Protein AF-G5C7U2-F1 (afdb_monomer_lite)

Organism: Heterocephalus glaber (NCBI:txid10181)

Sequence (114 aa):
MESQGAHRAGLATVIPPKGWRARESYDNISDLMIATPLQQVVPGGTGVFTQYHKRKKAMTVGEYRHLANSEKYQTPPHQSFKDLERKYWKNRLYGCPIYGADISGSLFDENTKQ

Foldseek 3Di:
DVVVVCCVVVDDDDDDDPPADQDDDDPPQQQAKLQWKWQWAWDDDQPDTDTDTDTDHMDGNNVLVVVCCDPLNDQDDADDPVRSVVVCSVCVNPRRDIHSPDDDDDPGDPPRDD

pLDDT: mean 95.61, std 5.2, range [61.03, 98.81]

Radius of gyration: 18.14 Å; chains: 1; bounding box: 47×32×42 Å

Secondary structure (DSSP, 8-state):
-GGGTGGGGS----PPPTT--S-S--GGGTT-EESS-EEEE--EETTEE--EEEE---EEHHHHHHHHTSTTTSPPP-SSHHHHHHHHHHHTTT---EE--------S-TT---

Structure (mmCIF, N/CA/C/O backbone):
data_AF-G5C7U2-F1
#
_entry.id   AF-G5C7U2-F1
#
loop_
_atom_site.group_PDB
_atom_site.id
_atom_site.type_symbol
_atom_site.label_atom_id
_atom_site.label_alt_id
_atom_site.label_comp_id
_atom_site.label_asym_id
_atom_site.label_entity_id
_atom_site.label_seq_id
_atom_site.pdbx_PDB_ins_code
_atom_site.Cartn_x
_atom_site.Cartn_y
_atom_site.Cartn_z
_atom_site.occupancy
_atom_site.B_iso_or_equiv
_atom_site.auth_seq_id
_atom_site.auth_comp_id
_atom_site.auth_asym_id
_atom_site.auth_atom_id
_atom_site.pdbx_PDB_model_num
ATOM 1 N N . MET A 1 1 ? -25.693 4.058 -1.992 1.00 95.19 1 MET A N 1
ATOM 2 C CA . MET A 1 1 ? -24.619 4.108 -3.015 1.00 95.19 1 MET A CA 1
ATOM 3 C C . MET A 1 1 ? -25.028 3.375 -4.282 1.00 95.19 1 MET A C 1
ATOM 5 O O . MET A 1 1 ? -24.984 3.970 -5.350 1.00 95.19 1 MET A O 1
ATOM 9 N N . GLU A 1 2 ? -25.469 2.121 -4.189 1.00 98.12 2 GLU A N 1
ATOM 10 C CA . GLU A 1 2 ? -25.865 1.344 -5.371 1.00 98.12 2 GLU A CA 1
ATOM 11 C C . GLU A 1 2 ? -27.061 1.934 -6.121 1.00 98.12 2 GLU A C 1
ATOM 13 O O . GLU A 1 2 ? -26.991 2.058 -7.339 1.00 98.12 2 GLU A O 1
ATOM 18 N N . SER A 1 3 ? -28.091 2.402 -5.406 1.00 98.25 3 SER A N 1
ATOM 19 C CA . SER A 1 3 ? -29.232 3.120 -5.999 1.00 98.25 3 SER A CA 1
ATOM 20 C C . SER A 1 3 ? -28.842 4.416 -6.721 1.00 98.25 3 SER A C 1
ATOM 22 O O . SER A 1 3 ? -29.576 4.878 -7.583 1.00 98.25 3 SER A O 1
ATOM 24 N N . GLN A 1 4 ? -27.674 4.982 -6.400 1.00 98.31 4 GLN A N 1
ATOM 25 C CA . GLN A 1 4 ? -27.090 6.146 -7.078 1.00 98.31 4 GLN A CA 1
ATOM 26 C C . GLN A 1 4 ? -26.157 5.738 -8.236 1.00 98.31 4 GLN A C 1
ATOM 28 O O . GLN A 1 4 ? -25.451 6.570 -8.793 1.00 98.31 4 GLN A O 1
ATOM 33 N N . GLY A 1 5 ? -26.105 4.449 -8.589 1.00 98.19 5 GLY A N 1
ATOM 34 C CA . GLY A 1 5 ? -25.351 3.935 -9.733 1.00 98.19 5 GLY A CA 1
ATOM 35 C C . GLY A 1 5 ? -23.844 3.762 -9.519 1.00 98.19 5 GLY A C 1
ATOM 36 O O . GLY A 1 5 ? -23.153 3.421 -10.474 1.00 98.19 5 GLY A O 1
ATOM 37 N N . ALA A 1 6 ? -23.318 3.944 -8.302 1.00 98.44 6 ALA A N 1
ATOM 38 C CA . ALA A 1 6 ? -21.872 3.902 -8.039 1.00 98.44 6 ALA A CA 1
ATOM 39 C C . ALA A 1 6 ? -21.202 2.575 -8.460 1.00 98.44 6 ALA A C 1
ATOM 41 O O . ALA A 1 6 ? -20.091 2.571 -8.984 1.00 98.44 6 ALA A O 1
ATOM 42 N N . HIS A 1 7 ? -21.910 1.453 -8.304 1.00 98.06 7 HIS A N 1
ATOM 43 C CA . HIS A 1 7 ? -21.447 0.118 -8.698 1.00 98.06 7 HIS A CA 1
ATOM 44 C C . HIS A 1 7 ? -21.1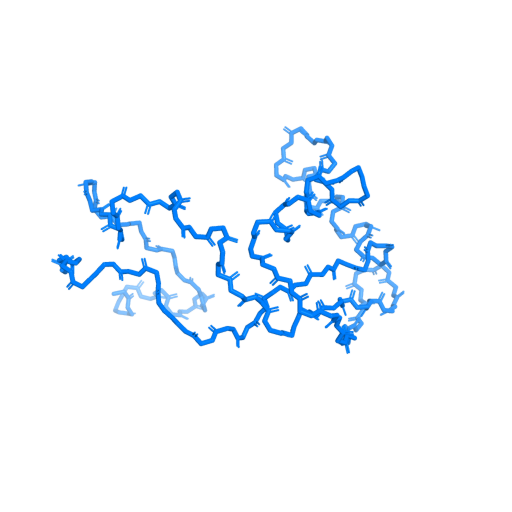03 0.010 -10.194 1.00 98.06 7 HIS A C 1
ATOM 46 O O . HIS A 1 7 ? -20.263 -0.801 -10.570 1.00 98.06 7 HIS A O 1
ATOM 52 N N . ARG A 1 8 ? -21.698 0.852 -11.055 1.00 98.19 8 ARG A N 1
ATOM 53 C CA . ARG A 1 8 ? -21.447 0.848 -12.505 1.00 98.19 8 ARG A CA 1
ATOM 54 C C . ARG A 1 8 ? -20.016 1.254 -12.861 1.00 98.19 8 ARG A C 1
ATOM 56 O O . ARG A 1 8 ? -19.535 0.862 -13.916 1.00 98.19 8 ARG A O 1
ATOM 63 N N . ALA A 1 9 ? -19.349 2.024 -11.999 1.00 98.12 9 ALA A N 1
ATOM 64 C CA . ALA A 1 9 ? -17.938 2.369 -12.156 1.00 98.12 9 ALA A CA 1
ATOM 65 C C . ALA A 1 9 ? -16.989 1.272 -11.627 1.00 98.12 9 ALA A C 1
ATOM 67 O O . ALA A 1 9 ? -15.794 1.325 -11.896 1.00 98.12 9 ALA A O 1
ATOM 68 N N . GLY A 1 10 ? -17.492 0.302 -10.852 1.00 98.00 10 GLY A N 1
ATOM 69 C CA . GLY A 1 10 ? -16.700 -0.763 -10.220 1.00 98.00 10 GLY A CA 1
ATOM 70 C C . GLY A 1 10 ? -15.901 -0.342 -8.977 1.00 98.00 10 GLY A C 1
ATOM 71 O O . GLY A 1 10 ? -15.414 -1.206 -8.253 1.00 98.00 10 GLY A O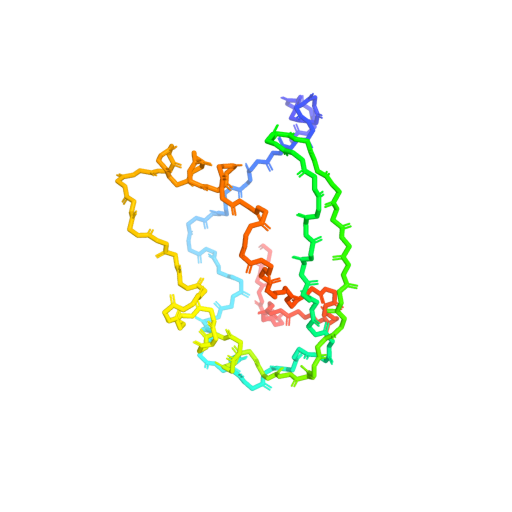 1
ATOM 72 N N . LEU A 1 11 ? -15.793 0.961 -8.693 1.00 97.88 11 LEU A N 1
ATOM 73 C CA . LEU A 1 11 ? -15.119 1.516 -7.517 1.00 97.88 11 LEU A CA 1
ATOM 74 C C . LEU A 1 11 ? -15.801 2.818 -7.074 1.00 97.88 11 LEU A C 1
ATOM 76 O O . LEU A 1 11 ? -16.190 3.637 -7.906 1.00 97.88 11 LEU A O 1
ATOM 80 N N . ALA A 1 12 ? -15.915 3.026 -5.762 1.00 97.75 12 ALA A N 1
ATOM 81 C CA . ALA A 1 12 ? -16.427 4.258 -5.173 1.00 97.75 12 ALA A CA 1
ATOM 82 C C . ALA A 1 12 ? -15.580 4.672 -3.965 1.00 97.75 12 ALA A C 1
ATOM 84 O O . ALA A 1 12 ? -15.174 3.829 -3.168 1.00 97.75 12 ALA A O 1
ATOM 85 N N . THR A 1 13 ? -15.358 5.976 -3.812 1.00 97.62 13 THR A N 1
ATOM 86 C CA . THR A 1 13 ? -14.648 6.551 -2.662 1.00 97.62 13 THR A CA 1
ATOM 87 C C . THR A 1 13 ? -15.660 7.102 -1.663 1.00 97.62 13 THR A C 1
ATOM 89 O O . THR A 1 13 ? -16.515 7.905 -2.034 1.00 97.62 13 THR A O 1
ATOM 92 N N . VAL A 1 14 ? -15.553 6.700 -0.395 1.00 97.38 14 VAL A N 1
ATOM 93 C CA . VAL A 1 14 ? -16.376 7.213 0.711 1.00 97.38 14 VAL A CA 1
ATOM 94 C C . VAL A 1 14 ? -15.481 8.010 1.650 1.00 97.38 14 VAL A C 1
ATOM 96 O O . VAL A 1 14 ? -14.492 7.489 2.156 1.00 97.38 14 VAL A O 1
ATOM 99 N N . ILE A 1 15 ? -15.820 9.279 1.870 1.00 97.12 15 ILE A N 1
ATOM 100 C CA . ILE A 1 15 ? -15.112 10.151 2.810 1.00 97.12 15 ILE A CA 1
ATOM 101 C C . ILE A 1 15 ? -15.861 10.084 4.150 1.00 97.12 15 ILE A C 1
ATOM 103 O O . ILE A 1 15 ? -17.041 10.443 4.173 1.00 97.12 15 ILE A O 1
ATOM 107 N N . PRO A 1 16 ? -15.228 9.623 5.249 1.00 96.19 16 PRO A N 1
ATOM 108 C CA . PRO A 1 16 ? -15.880 9.577 6.554 1.00 96.19 16 PRO A CA 1
ATOM 109 C C . PRO A 1 16 ? -16.313 10.969 7.039 1.00 96.19 16 PRO A C 1
ATOM 111 O O . PRO A 1 16 ? -15.693 11.972 6.663 1.00 96.19 16 PRO A O 1
ATOM 114 N N . PRO A 1 17 ? -17.337 11.058 7.907 1.00 96.75 17 PRO A N 1
ATOM 115 C CA . PRO A 1 17 ? -17.736 12.319 8.51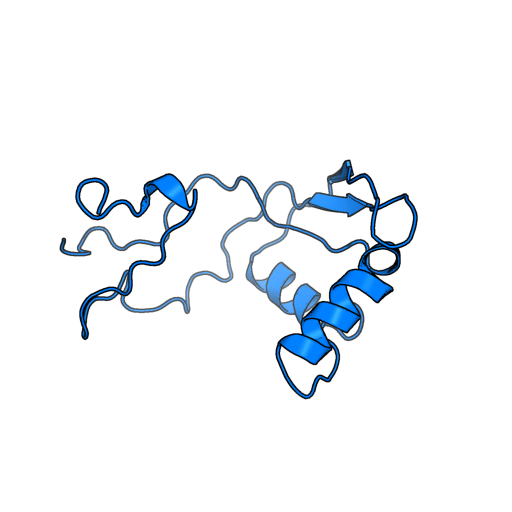5 1.00 96.75 17 PRO A CA 1
ATOM 116 C C . PRO A 1 17 ? -16.576 12.997 9.246 1.00 96.75 17 PRO A C 1
ATOM 118 O O . PRO A 1 17 ? -15.714 12.350 9.846 1.00 96.75 17 PRO A O 1
ATOM 121 N N . LYS A 1 18 ? -16.576 14.332 9.248 1.00 95.69 18 LYS A N 1
ATOM 122 C CA . LYS A 1 18 ? -15.586 15.109 9.998 1.00 95.69 18 LYS A CA 1
ATOM 123 C C . LYS A 1 18 ? -15.627 14.717 11.480 1.00 95.69 18 LYS A C 1
ATOM 125 O O . LYS A 1 18 ? -16.686 14.738 12.095 1.00 95.69 18 LYS A O 1
ATOM 130 N N . GLY A 1 19 ? -14.463 14.413 12.051 1.00 93.31 19 GLY A N 1
ATOM 131 C CA . GLY A 1 19 ? -14.317 14.027 13.458 1.00 93.31 19 GLY A CA 1
ATOM 132 C C . GLY A 1 19 ? -14.344 12.519 13.707 1.00 93.31 19 GLY A C 1
ATOM 133 O O . GLY A 1 19 ? -13.855 12.091 14.748 1.00 93.31 19 GLY A O 1
ATOM 134 N N . TRP A 1 20 ? -14.817 11.714 12.751 1.00 95.62 20 TRP A N 1
ATOM 135 C CA . TRP A 1 20 ? -14.684 10.263 12.830 1.00 95.62 20 TRP A CA 1
ATOM 136 C C . TRP A 1 20 ? -13.208 9.846 12.730 1.00 95.62 20 TRP A C 1
ATOM 138 O O . TRP A 1 20 ? -12.451 10.394 11.921 1.00 95.62 20 TRP A O 1
ATOM 148 N N . ARG A 1 21 ? -12.794 8.875 13.551 1.00 94.94 21 ARG A N 1
ATOM 149 C CA . ARG A 1 21 ? -11.440 8.306 13.567 1.00 94.94 21 ARG A CA 1
ATOM 150 C C . ARG A 1 21 ? -11.520 6.798 13.776 1.00 94.94 21 ARG A C 1
ATOM 152 O O . ARG A 1 21 ? -12.286 6.331 14.609 1.00 94.94 21 ARG A O 1
ATOM 159 N N . ALA A 1 22 ? -10.689 6.053 13.049 1.00 96.25 22 ALA A N 1
ATOM 160 C CA . ALA A 1 22 ? -10.587 4.599 13.200 1.00 96.25 22 ALA A CA 1
ATOM 161 C C . ALA A 1 22 ? -9.925 4.178 14.523 1.00 96.25 22 ALA A C 1
ATOM 163 O O . ALA A 1 22 ? -10.169 3.079 15.003 1.00 96.25 22 ALA A O 1
ATOM 164 N N . ARG A 1 23 ? -9.070 5.038 15.080 1.00 96.12 23 ARG A N 1
ATOM 165 C CA . ARG A 1 23 ? -8.367 4.858 16.353 1.00 96.12 23 ARG A CA 1
ATOM 166 C C . ARG A 1 23 ? -7.787 6.187 16.830 1.00 96.12 23 ARG A C 1
ATOM 168 O O . ARG A 1 23 ? -7.674 7.117 16.023 1.00 96.12 23 ARG A O 1
ATOM 175 N N . GLU A 1 24 ? -7.355 6.252 18.083 1.00 94.06 24 GLU A N 1
ATOM 176 C CA . GLU A 1 24 ? -6.744 7.465 18.652 1.00 94.06 24 GLU A CA 1
ATOM 177 C C . GLU A 1 24 ? -5.349 7.779 18.073 1.00 94.06 24 GLU A C 1
ATOM 179 O O . GLU A 1 24 ? -5.112 8.884 17.583 1.00 94.06 24 GLU A O 1
ATOM 184 N N . SER A 1 25 ? -4.426 6.808 18.075 1.00 95.94 25 SER A N 1
ATOM 185 C CA . SER A 1 25 ? -3.057 6.975 17.551 1.00 95.94 25 SER A CA 1
ATOM 186 C C . SER A 1 25 ? -2.487 5.684 16.950 1.00 95.94 25 SER A C 1
ATOM 188 O O . SER A 1 25 ? -2.888 4.583 17.327 1.00 95.94 25 SER A O 1
ATOM 190 N N . TYR A 1 26 ? -1.518 5.828 16.039 1.00 97.44 26 TYR A N 1
ATOM 191 C CA . TYR A 1 26 ? -0.746 4.755 15.400 1.00 97.44 26 TYR A CA 1
ATOM 192 C C . TYR A 1 26 ? 0.683 4.605 15.967 1.00 97.44 26 TYR A C 1
ATOM 194 O O . TYR A 1 26 ? 1.485 3.872 15.395 1.00 97.44 26 TYR A O 1
ATOM 202 N N . ASP A 1 27 ? 1.039 5.270 17.069 1.00 96.62 27 ASP A N 1
ATOM 203 C CA . ASP A 1 27 ? 2.427 5.278 17.575 1.00 96.62 27 ASP A CA 1
ATOM 204 C C . ASP A 1 27 ? 2.942 3.885 17.987 1.00 96.62 27 ASP A C 1
ATOM 206 O O . ASP A 1 27 ? 4.128 3.580 17.853 1.00 96.62 27 ASP A O 1
ATOM 210 N N . ASN A 1 28 ? 2.041 3.002 18.423 1.00 95.94 28 ASN A N 1
ATOM 211 C CA . ASN A 1 28 ? 2.354 1.667 18.939 1.00 95.94 28 ASN A CA 1
ATOM 212 C C . ASN A 1 28 ? 2.363 0.549 17.878 1.00 95.94 28 ASN A C 1
ATOM 214 O O . ASN A 1 28 ? 2.379 -0.626 18.235 1.00 95.94 28 ASN A O 1
ATOM 218 N N . ILE A 1 29 ? 2.337 0.869 16.579 1.00 98.12 29 ILE A N 1
ATOM 219 C CA . ILE A 1 29 ? 2.260 -0.167 15.529 1.00 98.12 29 ILE A CA 1
ATOM 220 C C . ILE A 1 29 ? 3.624 -0.714 15.096 1.00 98.12 29 ILE A C 1
ATOM 222 O O . ILE A 1 29 ? 3.675 -1.647 14.300 1.00 98.12 29 ILE A O 1
ATOM 226 N N . SER A 1 30 ? 4.728 -0.119 15.559 1.00 98.19 30 SER A N 1
ATOM 227 C CA . SER A 1 30 ? 6.068 -0.425 15.036 1.00 98.19 30 SER A CA 1
ATOM 228 C C . SER A 1 30 ? 6.497 -1.872 15.298 1.00 98.19 30 SER A C 1
ATOM 230 O O . SER A 1 30 ? 7.197 -2.438 14.462 1.00 98.19 30 SER A O 1
ATOM 232 N N . ASP A 1 31 ? 6.035 -2.481 16.391 1.00 98.00 31 ASP A N 1
ATOM 233 C CA . ASP A 1 31 ? 6.409 -3.846 16.790 1.00 98.00 31 ASP A CA 1
ATOM 234 C C . ASP A 1 31 ? 5.515 -4.929 16.167 1.00 98.00 31 ASP A C 1
ATOM 236 O O . ASP A 1 31 ? 5.751 -6.123 16.352 1.00 98.00 31 ASP A O 1
ATOM 240 N N . LEU A 1 32 ? 4.490 -4.537 15.399 1.00 98.06 32 LEU A N 1
ATOM 241 C CA . LEU A 1 32 ? 3.650 -5.490 14.679 1.00 98.06 32 LEU A CA 1
ATOM 242 C C . LEU A 1 32 ? 4.487 -6.284 13.675 1.00 98.06 32 LEU A C 1
ATOM 244 O O . LEU A 1 32 ? 5.340 -5.737 12.974 1.00 98.06 32 LEU A O 1
ATOM 248 N N . MET A 1 33 ? 4.208 -7.581 13.578 1.00 98.31 33 MET A N 1
ATOM 249 C CA . MET A 1 33 ? 4.988 -8.498 12.755 1.00 98.31 33 MET A CA 1
ATOM 250 C C . MET A 1 33 ? 4.429 -8.627 11.341 1.00 98.31 33 MET A C 1
ATOM 252 O O . MET A 1 33 ? 3.267 -8.974 11.136 1.00 98.31 33 MET A O 1
ATOM 256 N N . ILE A 1 34 ? 5.307 -8.474 10.353 1.00 98.62 34 ILE A N 1
ATOM 257 C CA . ILE A 1 34 ? 5.084 -8.906 8.976 1.00 98.62 34 ILE A CA 1
ATOM 258 C C . ILE A 1 34 ? 5.750 -10.274 8.833 1.00 98.62 34 ILE A C 1
ATOM 260 O O . ILE A 1 34 ? 6.948 -10.381 8.566 1.00 98.62 34 ILE A O 1
ATOM 264 N N . ALA A 1 35 ? 4.974 -11.338 9.046 1.00 98.12 35 ALA A N 1
ATOM 265 C CA . ALA A 1 35 ? 5.502 -12.702 9.117 1.0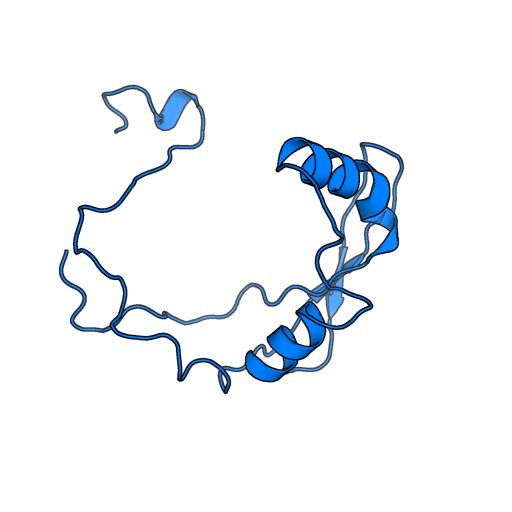0 98.12 35 ALA A CA 1
ATOM 266 C C . ALA A 1 35 ? 6.105 -13.193 7.788 1.00 98.12 35 ALA A C 1
ATOM 268 O O . ALA A 1 35 ? 7.103 -13.909 7.787 1.00 98.12 35 ALA A O 1
ATOM 269 N N . THR A 1 36 ? 5.511 -12.814 6.651 1.00 97.81 36 THR A N 1
ATOM 270 C CA . THR A 1 36 ? 5.987 -13.217 5.315 1.00 97.81 36 THR A CA 1
ATOM 271 C C . THR A 1 36 ? 5.962 -12.033 4.342 1.00 97.81 36 THR A C 1
ATOM 273 O O . THR A 1 36 ? 5.056 -11.941 3.515 1.00 97.81 36 THR A O 1
ATOM 276 N N . PRO A 1 37 ? 6.941 -11.110 4.391 1.00 98.50 37 PRO A N 1
ATOM 277 C CA . PRO A 1 37 ? 7.016 -10.031 3.413 1.00 98.50 37 PRO A CA 1
ATOM 278 C C . PRO A 1 37 ? 7.261 -10.593 2.005 1.00 98.50 37 PRO A C 1
ATOM 280 O O . PRO A 1 37 ? 8.036 -11.538 1.818 1.00 98.50 37 PRO A O 1
ATOM 283 N N . LEU A 1 38 ? 6.625 -9.995 0.999 1.00 98.50 38 LEU A N 1
ATOM 284 C CA . LEU A 1 38 ? 6.641 -10.470 -0.383 1.00 98.50 38 LEU A CA 1
ATOM 285 C C . LEU A 1 38 ? 7.413 -9.502 -1.277 1.00 98.50 38 LEU A C 1
ATOM 287 O O . LEU A 1 38 ? 6.957 -8.397 -1.552 1.00 98.50 38 LEU A O 1
ATOM 291 N N . GLN A 1 39 ? 8.570 -9.915 -1.783 1.00 98.19 39 GLN A N 1
ATOM 292 C CA . GLN A 1 39 ? 9.264 -9.174 -2.830 1.00 98.19 39 GLN A CA 1
ATOM 293 C C . GLN A 1 39 ? 8.541 -9.371 -4.168 1.00 98.19 39 GLN A C 1
ATOM 295 O O . GLN A 1 39 ? 8.398 -10.499 -4.642 1.00 98.19 39 GLN A O 1
ATOM 300 N N . GLN A 1 40 ? 8.089 -8.274 -4.766 1.00 97.50 40 GLN A N 1
ATOM 301 C CA . GLN A 1 40 ? 7.319 -8.235 -6.004 1.00 97.50 40 GLN A CA 1
ATOM 302 C C . GLN A 1 40 ? 8.270 -8.151 -7.196 1.00 97.50 40 GLN A C 1
ATOM 304 O O . GLN A 1 40 ? 8.789 -7.081 -7.505 1.00 97.50 40 GLN A O 1
ATOM 309 N N . VAL A 1 41 ? 8.519 -9.276 -7.861 1.00 95.75 41 VAL A N 1
ATOM 310 C CA . VAL A 1 41 ? 9.368 -9.314 -9.055 1.00 95.75 41 VAL A CA 1
ATOM 311 C C . VAL A 1 41 ? 8.499 -9.142 -10.293 1.00 95.75 41 VAL A C 1
ATOM 313 O O . VAL A 1 41 ? 7.467 -9.801 -10.416 1.00 95.75 41 VAL A O 1
ATOM 316 N N . VAL A 1 42 ? 8.917 -8.248 -11.192 1.00 93.50 42 VAL A N 1
ATOM 317 C CA . VAL A 1 42 ? 8.092 -7.783 -12.313 1.00 93.50 42 VAL A CA 1
ATOM 318 C C . VAL A 1 42 ? 8.835 -7.951 -13.646 1.00 93.50 42 VAL A C 1
ATOM 320 O O . VAL A 1 42 ? 9.458 -7.000 -14.120 1.00 93.50 42 VAL A O 1
ATOM 323 N N . PRO A 1 43 ? 8.840 -9.154 -14.248 1.00 91.38 43 PRO A N 1
ATOM 324 C CA . PRO A 1 43 ? 9.326 -9.341 -15.611 1.00 91.38 43 PRO A CA 1
ATOM 325 C C . PRO A 1 43 ? 8.294 -8.851 -16.640 1.00 91.38 43 PRO A C 1
ATOM 327 O O . PRO A 1 43 ? 7.085 -8.992 -16.450 1.00 91.38 43 PRO A O 1
ATOM 330 N N . GLY A 1 44 ? 8.765 -8.307 -17.762 1.00 87.62 44 GLY A N 1
ATOM 331 C CA . GLY A 1 44 ? 7.898 -7.854 -18.849 1.00 87.62 44 GLY A CA 1
ATOM 332 C C . GLY A 1 44 ? 8.470 -6.677 -19.627 1.00 87.62 44 GLY A C 1
ATOM 333 O O . GLY A 1 44 ? 9.661 -6.378 -19.537 1.00 87.62 44 GLY A O 1
ATOM 334 N N . GLY A 1 45 ? 7.600 -6.023 -20.394 1.00 84.25 45 GLY A N 1
ATOM 335 C CA . GLY A 1 45 ? 7.903 -4.834 -21.182 1.00 84.25 45 GLY A CA 1
ATOM 336 C C . GLY A 1 45 ? 7.153 -3.601 -20.682 1.00 84.25 45 GLY A C 1
ATOM 337 O O . GLY A 1 45 ? 6.381 -3.641 -19.721 1.00 84.25 45 GLY A O 1
ATOM 338 N N . THR A 1 46 ? 7.382 -2.467 -21.337 1.00 80.81 46 THR A N 1
ATOM 339 C CA . THR A 1 46 ? 6.713 -1.210 -20.988 1.00 80.81 46 THR A CA 1
ATOM 340 C C . THR A 1 46 ? 5.198 -1.341 -21.158 1.00 80.81 46 THR A C 1
ATOM 342 O O . THR A 1 46 ? 4.713 -1.627 -22.247 1.00 80.81 46 THR A O 1
ATOM 345 N N . GLY A 1 47 ? 4.450 -1.129 -20.073 1.00 88.81 47 GLY A N 1
ATOM 346 C CA . GLY A 1 47 ? 2.983 -1.165 -20.063 1.00 88.81 47 GLY A CA 1
ATOM 347 C C . GLY A 1 47 ? 2.351 -2.558 -19.955 1.00 88.81 47 GLY A C 1
ATOM 348 O O . GLY A 1 47 ? 1.166 -2.637 -19.651 1.00 88.81 47 GLY A O 1
ATOM 349 N N . VAL A 1 48 ? 3.113 -3.644 -20.139 1.00 93.56 48 VAL A N 1
ATOM 350 C CA . VAL A 1 48 ? 2.606 -5.024 -20.030 1.00 93.56 48 VAL A CA 1
ATOM 351 C C . VAL A 1 48 ? 3.639 -5.907 -19.340 1.00 93.56 48 VAL A C 1
ATOM 353 O O . VAL A 1 48 ? 4.728 -6.155 -19.860 1.00 93.56 48 VAL A O 1
ATOM 356 N N . PHE A 1 49 ? 3.285 -6.404 -18.162 1.00 94.56 49 PHE A N 1
ATOM 357 C CA . PHE A 1 49 ? 4.164 -7.221 -17.337 1.00 94.56 49 PHE A CA 1
ATOM 358 C C . PHE A 1 49 ? 3.371 -8.228 -16.513 1.00 94.56 49 PHE A C 1
ATOM 360 O O . PHE A 1 49 ? 2.175 -8.060 -16.275 1.00 94.56 49 PHE A O 1
ATOM 367 N N . THR A 1 50 ? 4.060 -9.264 -16.046 1.00 95.38 50 THR A N 1
ATOM 368 C CA . THR A 1 50 ? 3.544 -10.152 -15.005 1.00 95.38 50 THR A CA 1
ATOM 369 C C . THR A 1 50 ? 4.202 -9.808 -13.676 1.00 95.38 50 THR A C 1
ATOM 371 O O . THR A 1 50 ? 5.232 -9.136 -13.622 1.00 95.38 50 THR A O 1
ATOM 374 N N . GLN A 1 51 ? 3.592 -10.238 -12.576 1.00 95.88 51 GLN A N 1
ATOM 375 C CA . GLN A 1 51 ? 4.174 -10.093 -11.249 1.00 95.88 51 GLN A CA 1
ATOM 376 C C . GLN A 1 51 ? 4.136 -11.439 -10.537 1.00 95.88 51 GLN A C 1
ATOM 378 O O . GLN A 1 51 ? 3.107 -12.109 -10.528 1.00 95.88 51 GLN A O 1
ATOM 383 N N . TYR A 1 52 ? 5.244 -11.804 -9.900 1.00 96.12 52 TYR A N 1
ATOM 384 C CA . TYR A 1 52 ? 5.304 -12.948 -8.997 1.00 96.12 52 TYR A CA 1
ATOM 385 C C . TYR A 1 52 ? 5.994 -12.568 -7.685 1.00 96.12 52 TYR A C 1
ATOM 387 O O . TYR A 1 52 ? 6.703 -11.558 -7.598 1.00 96.12 52 TYR A O 1
ATOM 395 N N . HIS A 1 53 ? 5.774 -13.369 -6.644 1.00 98.00 53 HIS A N 1
ATOM 396 C CA . HIS A 1 53 ? 6.223 -13.055 -5.290 1.00 98.00 53 HIS A CA 1
ATOM 397 C C . HIS A 1 53 ? 7.358 -13.967 -4.836 1.00 98.00 53 HIS A C 1
ATOM 399 O O . HIS A 1 53 ? 7.274 -15.190 -4.933 1.00 98.00 53 HIS A O 1
ATOM 405 N N . LYS A 1 54 ? 8.409 -13.367 -4.273 1.00 97.31 54 LYS A N 1
ATOM 406 C CA . LYS A 1 54 ? 9.462 -14.077 -3.538 1.00 97.31 54 LYS A CA 1
ATOM 407 C C . LYS A 1 54 ? 9.339 -13.757 -2.055 1.00 97.31 54 LYS A C 1
ATOM 409 O O . LYS A 1 54 ? 9.371 -12.589 -1.673 1.00 97.31 54 LYS A O 1
ATOM 414 N N . ARG A 1 55 ? 9.227 -14.785 -1.214 1.00 97.94 55 ARG A N 1
ATOM 415 C CA . ARG A 1 55 ? 9.158 -14.609 0.244 1.00 97.94 55 ARG A CA 1
ATOM 416 C C . ARG A 1 55 ? 10.474 -14.039 0.780 1.00 97.94 55 ARG A C 1
ATOM 418 O O . ARG A 1 55 ? 11.556 -14.409 0.320 1.00 97.94 55 ARG A O 1
ATOM 425 N N . LYS A 1 56 ? 10.381 -13.142 1.757 1.00 98.06 56 LYS A N 1
ATOM 426 C CA . LYS A 1 56 ? 11.511 -12.589 2.513 1.00 98.06 56 LYS A CA 1
ATOM 427 C C . LYS A 1 56 ? 11.418 -13.024 3.972 1.00 98.06 56 LYS A C 1
ATOM 429 O O . LYS A 1 56 ? 10.410 -13.582 4.397 1.00 98.06 56 LYS A O 1
ATOM 434 N N . LYS A 1 57 ? 12.497 -12.795 4.722 1.00 98.06 57 LYS A N 1
ATOM 435 C CA . LYS A 1 57 ? 12.502 -13.017 6.171 1.00 98.06 57 LYS A CA 1
ATOM 436 C C . LYS A 1 57 ? 11.494 -12.083 6.835 1.00 98.06 57 LYS A C 1
ATOM 438 O O . LYS A 1 57 ? 11.311 -10.964 6.355 1.00 98.06 57 LYS A O 1
ATOM 443 N N . ALA A 1 58 ? 10.872 -12.568 7.905 1.00 98.44 58 ALA A N 1
ATOM 444 C CA . ALA A 1 58 ? 9.980 -11.775 8.736 1.00 98.44 58 ALA A CA 1
ATOM 445 C C . ALA A 1 58 ? 10.675 -10.496 9.219 1.00 98.44 58 ALA A C 1
ATOM 447 O O . ALA A 1 58 ? 11.895 -10.482 9.395 1.00 98.44 58 ALA A O 1
ATOM 448 N N . MET A 1 59 ? 9.888 -9.444 9.410 1.00 98.69 59 MET A N 1
ATOM 449 C CA . MET A 1 59 ? 10.344 -8.157 9.931 1.00 98.69 59 MET A CA 1
ATOM 450 C C . MET A 1 59 ? 9.203 -7.464 10.673 1.00 98.69 59 MET A C 1
ATOM 452 O O . MET A 1 59 ? 8.032 -7.774 10.432 1.00 98.69 59 MET A O 1
ATOM 456 N N . THR A 1 60 ? 9.524 -6.517 11.543 1.00 98.75 60 THR A N 1
ATOM 457 C CA . THR A 1 60 ? 8.524 -5.650 12.170 1.00 98.75 60 THR A CA 1
ATOM 458 C C . THR A 1 60 ? 8.059 -4.557 11.202 1.00 98.75 60 THR A C 1
ATOM 460 O O . THR A 1 60 ? 8.719 -4.243 10.204 1.00 98.75 60 THR A O 1
ATOM 463 N N . VAL A 1 61 ? 6.924 -3.923 11.490 1.00 98.69 61 VAL A N 1
ATOM 464 C CA . VAL A 1 61 ? 6.463 -2.730 10.761 1.00 98.69 61 VAL A CA 1
ATOM 465 C C . VAL A 1 61 ? 7.479 -1.587 10.871 1.00 98.69 61 VAL A C 1
ATOM 467 O O . VAL A 1 61 ? 7.673 -0.846 9.907 1.00 98.69 61 VAL A O 1
ATOM 470 N N . GLY A 1 62 ? 8.172 -1.454 12.005 1.00 98.69 62 GLY A N 1
ATOM 471 C CA . GLY A 1 62 ? 9.240 -0.477 12.206 1.00 98.69 62 GLY A CA 1
ATOM 472 C C . GLY A 1 62 ? 10.427 -0.701 11.267 1.00 98.69 62 GLY A C 1
ATOM 473 O O . GLY A 1 62 ? 10.873 0.242 10.606 1.00 98.69 62 GLY A O 1
ATOM 474 N N . GLU A 1 63 ? 10.889 -1.947 11.144 1.00 98.81 63 GLU A N 1
ATOM 475 C CA . GLU A 1 63 ? 11.940 -2.345 10.198 1.00 98.81 63 GLU A CA 1
ATOM 476 C C . GLU A 1 63 ? 11.498 -2.130 8.747 1.00 98.81 63 GLU A C 1
ATOM 478 O O . GLU A 1 63 ? 12.241 -1.567 7.941 1.00 98.81 63 GLU A O 1
ATOM 483 N N . TYR A 1 64 ? 10.259 -2.504 8.417 1.00 98.75 64 TYR A N 1
ATOM 484 C CA . TYR A 1 64 ? 9.683 -2.279 7.094 1.00 98.75 64 TYR A CA 1
ATOM 485 C C . TYR A 1 64 ? 9.595 -0.786 6.747 1.00 98.75 64 TYR A C 1
ATOM 487 O O . TYR A 1 64 ? 9.949 -0.390 5.637 1.00 98.75 64 TYR A O 1
ATOM 495 N N . ARG A 1 65 ? 9.189 0.067 7.697 1.00 98.62 65 ARG A N 1
ATOM 496 C CA . ARG A 1 65 ? 9.169 1.529 7.532 1.00 98.62 65 ARG A CA 1
ATOM 497 C C . ARG A 1 65 ? 10.571 2.081 7.295 1.00 98.62 65 ARG A C 1
ATOM 499 O O . ARG A 1 65 ? 10.746 2.928 6.423 1.00 98.62 65 ARG A O 1
ATOM 506 N N . HIS A 1 66 ? 11.564 1.618 8.053 1.00 98.62 66 HIS A N 1
ATOM 507 C CA . HIS A 1 66 ? 12.954 2.019 7.840 1.00 98.62 66 HIS A CA 1
ATOM 508 C C . HIS A 1 66 ? 13.435 1.617 6.438 1.00 98.62 66 HIS A C 1
ATOM 510 O O . HIS A 1 66 ? 14.009 2.434 5.720 1.00 98.62 66 HIS A O 1
ATOM 516 N N . LEU A 1 67 ? 13.115 0.396 6.000 1.00 98.31 67 LEU A N 1
ATOM 517 C CA . LEU A 1 67 ? 13.439 -0.097 4.665 1.00 98.31 67 LEU A CA 1
ATOM 518 C C . LEU A 1 67 ? 12.771 0.730 3.557 1.00 98.31 67 LEU A C 1
ATOM 520 O O . LEU A 1 67 ? 13.445 1.109 2.601 1.00 98.31 67 LEU A O 1
ATOM 524 N N . ALA A 1 68 ? 11.480 1.038 3.691 1.00 98.38 68 ALA A N 1
ATOM 525 C CA . ALA A 1 68 ? 10.722 1.836 2.727 1.00 98.38 68 ALA A CA 1
ATOM 526 C C . ALA A 1 68 ? 11.257 3.272 2.583 1.00 98.38 68 ALA A C 1
ATOM 528 O O . ALA A 1 68 ? 11.155 3.847 1.505 1.00 98.38 68 ALA A O 1
ATOM 529 N N . ASN A 1 69 ? 11.862 3.825 3.638 1.00 98.38 69 ASN A N 1
ATOM 530 C CA . ASN A 1 69 ? 12.477 5.157 3.637 1.00 98.38 69 ASN A CA 1
ATOM 531 C C . ASN A 1 69 ? 13.988 5.144 3.345 1.00 98.38 69 ASN A C 1
ATOM 533 O O . ASN A 1 69 ? 14.623 6.194 3.356 1.00 98.38 69 ASN A O 1
ATOM 537 N N . SER A 1 70 ? 14.582 3.97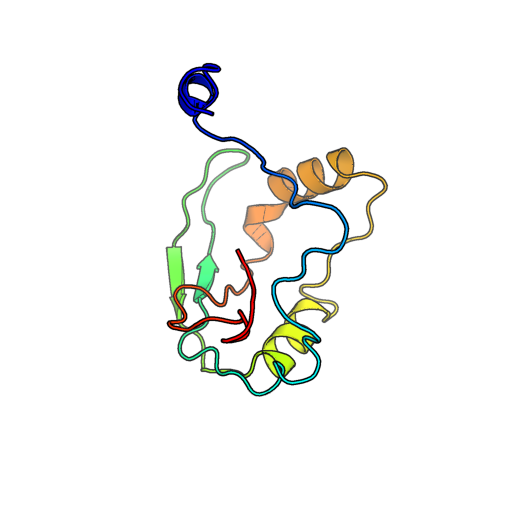5 3.098 1.00 98.12 70 SER A N 1
ATOM 538 C CA . SER A 1 70 ? 15.984 3.888 2.684 1.00 98.12 70 SER A CA 1
ATOM 539 C C . SER A 1 70 ? 16.175 4.455 1.278 1.00 98.12 70 SER A C 1
ATOM 541 O O . SER A 1 70 ? 15.257 4.415 0.458 1.00 98.12 70 SER A O 1
ATOM 543 N N . GLU A 1 71 ? 17.391 4.898 0.953 1.00 96.56 71 GLU A N 1
ATOM 544 C CA . GLU A 1 71 ? 17.723 5.471 -0.362 1.00 96.56 71 GLU A CA 1
ATOM 545 C C . GLU A 1 71 ? 17.282 4.583 -1.538 1.00 96.56 71 GLU A C 1
ATOM 547 O O . GLU A 1 71 ? 16.851 5.074 -2.579 1.00 96.56 71 GLU A O 1
ATOM 552 N N . LYS A 1 72 ? 17.323 3.262 -1.337 1.00 95.94 72 LYS A N 1
ATOM 553 C CA . LYS A 1 72 ? 16.954 2.262 -2.336 1.00 95.94 72 LYS A CA 1
ATOM 554 C C . LYS A 1 72 ? 15.455 2.206 -2.653 1.00 95.94 72 LYS A C 1
ATOM 556 O O . LYS A 1 72 ? 15.106 1.890 -3.788 1.00 95.94 72 LYS A O 1
ATOM 561 N N . TYR A 1 73 ? 14.583 2.417 -1.667 1.00 96.94 73 TYR A N 1
ATOM 562 C CA . TYR A 1 73 ? 13.135 2.187 -1.810 1.00 96.94 73 TYR A CA 1
ATOM 563 C C . TYR A 1 73 ? 12.283 3.438 -1.605 1.00 96.94 73 TYR A C 1
ATOM 565 O O . TYR A 1 73 ? 11.088 3.396 -1.899 1.00 96.94 73 TYR A O 1
ATOM 573 N N . GLN A 1 74 ? 12.883 4.532 -1.135 1.00 97.38 74 GLN A N 1
ATOM 574 C CA . GLN A 1 74 ? 12.178 5.784 -0.919 1.00 97.38 74 GLN A CA 1
ATOM 575 C C . GLN A 1 74 ? 11.530 6.305 -2.203 1.00 97.38 74 GLN A C 1
ATOM 577 O O . GLN A 1 74 ? 11.999 6.086 -3.325 1.00 97.38 74 GLN A O 1
ATOM 582 N N . THR A 1 75 ? 10.441 7.044 -2.021 1.00 98.00 75 THR A N 1
ATOM 583 C CA . THR A 1 75 ? 9.733 7.683 -3.129 1.00 98.00 75 THR A CA 1
ATOM 584 C C . THR A 1 75 ? 10.668 8.670 -3.838 1.00 98.00 75 THR A C 1
ATOM 586 O O . THR A 1 75 ? 11.238 9.541 -3.177 1.00 98.00 75 THR A O 1
ATOM 589 N N . PRO A 1 76 ? 10.827 8.595 -5.172 1.00 97.50 76 PRO A N 1
ATOM 590 C CA . PRO A 1 76 ? 11.672 9.539 -5.887 1.00 97.50 76 PRO A CA 1
ATOM 591 C C . PRO A 1 76 ? 11.066 10.953 -5.845 1.00 97.50 76 PRO A C 1
ATOM 593 O O . PRO A 1 76 ? 9.835 11.092 -5.824 1.00 97.50 76 PRO A O 1
ATOM 596 N N . PRO A 1 77 ? 11.888 12.016 -5.920 1.00 98.00 77 PRO A N 1
ATOM 597 C CA . PRO A 1 77 ? 11.394 13.385 -6.042 1.00 98.00 77 PRO A CA 1
ATOM 598 C C . PRO A 1 77 ? 10.419 13.510 -7.212 1.00 98.00 77 PRO A C 1
ATOM 600 O O . PRO A 1 77 ? 10.695 12.994 -8.297 1.00 98.00 77 PRO A O 1
ATOM 603 N N . HIS A 1 78 ? 9.282 14.176 -7.022 1.00 98.31 78 HIS A N 1
ATOM 604 C CA . HIS A 1 78 ? 8.250 14.343 -8.047 1.00 98.31 78 HIS A CA 1
ATOM 605 C C . HIS A 1 78 ? 7.477 15.649 -7.846 1.00 98.31 78 HIS A C 1
ATOM 607 O O . HIS A 1 78 ? 7.357 16.136 -6.729 1.00 98.31 78 HIS A O 1
ATOM 613 N N . GLN A 1 79 ? 6.971 16.224 -8.939 1.00 98.06 79 GLN A N 1
ATOM 614 C CA . GLN A 1 79 ? 6.300 17.536 -8.912 1.00 98.06 79 GLN A CA 1
ATOM 615 C C . GLN A 1 79 ? 4.777 17.440 -8.751 1.00 98.06 79 GLN A C 1
ATOM 617 O O . GLN A 1 79 ? 4.120 18.407 -8.386 1.00 98.06 79 GLN A O 1
ATOM 622 N N . SER A 1 80 ? 4.194 16.291 -9.088 1.00 98.50 80 SER A N 1
ATOM 623 C CA . SER A 1 80 ? 2.753 16.045 -9.014 1.00 98.50 80 SER A CA 1
ATOM 624 C C . SER A 1 80 ? 2.465 14.547 -9.032 1.00 98.50 80 SER A C 1
ATOM 626 O O . SER A 1 80 ? 3.334 13.748 -9.396 1.00 98.50 80 SER A O 1
ATOM 628 N N . PHE A 1 81 ? 1.223 14.162 -8.733 1.00 98.19 81 PHE A N 1
ATOM 629 C CA . PHE A 1 81 ? 0.779 12.775 -8.888 1.00 98.19 81 PHE A CA 1
ATOM 630 C C . PHE A 1 81 ? 0.927 12.266 -10.325 1.00 98.19 81 PHE A C 1
ATOM 632 O O . PHE A 1 81 ? 1.332 11.127 -10.519 1.00 98.19 81 PHE A O 1
ATOM 639 N N . LYS A 1 82 ? 0.721 13.123 -11.335 1.00 98.38 82 LYS A N 1
ATOM 640 C CA . LYS A 1 82 ? 0.916 12.764 -12.750 1.00 98.38 82 LYS A CA 1
ATOM 641 C C . LYS A 1 82 ? 2.383 12.469 -13.087 1.00 98.38 82 LYS A C 1
ATOM 643 O O . LYS A 1 82 ? 2.680 11.581 -13.884 1.00 98.38 82 LYS A O 1
ATOM 648 N N . ASP A 1 83 ? 3.322 13.208 -12.493 1.00 98.44 83 ASP A N 1
ATOM 649 C CA . ASP A 1 83 ? 4.755 12.918 -12.631 1.00 98.44 83 ASP A CA 1
ATOM 650 C C . ASP A 1 83 ? 5.129 11.606 -11.924 1.00 98.44 83 ASP A C 1
ATOM 652 O O . ASP A 1 83 ? 5.846 10.781 -12.494 1.00 98.44 83 ASP A O 1
ATOM 656 N N . LEU A 1 84 ? 4.597 11.375 -10.721 1.00 98.19 84 LEU A N 1
ATOM 657 C CA . LEU A 1 84 ? 4.833 10.141 -9.975 1.00 98.19 84 LEU A CA 1
ATOM 658 C C . LEU A 1 84 ? 4.251 8.908 -10.684 1.00 98.19 84 LEU A C 1
ATOM 660 O O . LEU A 1 84 ? 4.936 7.895 -10.791 1.00 98.19 84 LEU A O 1
ATOM 664 N N . GLU A 1 85 ? 3.041 9.006 -11.235 1.00 98.00 85 GLU A N 1
ATOM 665 C CA . GLU A 1 85 ? 2.405 7.957 -12.040 1.00 98.00 85 GLU A CA 1
ATOM 666 C C . GLU A 1 85 ? 3.252 7.611 -13.272 1.00 98.00 85 GLU A C 1
ATOM 668 O O . GLU A 1 85 ? 3.552 6.442 -13.522 1.00 98.00 85 GLU A O 1
ATOM 673 N N . ARG A 1 86 ? 3.723 8.625 -14.011 1.00 97.06 86 ARG A N 1
ATOM 674 C CA . ARG A 1 86 ? 4.631 8.414 -15.146 1.00 97.06 86 ARG A CA 1
ATOM 675 C C . ARG A 1 86 ? 5.908 7.689 -14.713 1.00 97.06 86 ARG A C 1
ATOM 677 O O . ARG A 1 86 ? 6.352 6.773 -15.403 1.00 97.06 86 ARG A O 1
ATOM 684 N N . LYS A 1 87 ? 6.513 8.091 -13.590 1.00 96.25 87 LYS A N 1
ATOM 685 C CA . LYS A 1 87 ? 7.715 7.444 -13.031 1.00 96.25 87 LYS A CA 1
ATOM 686 C C . LYS A 1 87 ? 7.440 6.002 -12.619 1.00 96.25 87 LYS A C 1
ATOM 688 O O . LYS A 1 87 ? 8.277 5.146 -12.895 1.00 96.25 87 LYS A O 1
ATOM 693 N N . TYR A 1 88 ? 6.284 5.730 -12.017 1.00 95.62 88 TYR A N 1
ATOM 694 C CA . TYR A 1 88 ? 5.861 4.383 -11.651 1.00 95.62 88 TYR A CA 1
ATOM 695 C C . TYR A 1 88 ? 5.809 3.479 -12.885 1.00 95.62 88 TYR A C 1
ATOM 697 O O . TYR A 1 88 ? 6.574 2.520 -12.961 1.00 95.62 88 TYR A O 1
ATOM 705 N N . TRP A 1 89 ? 5.000 3.818 -13.893 1.00 94.75 89 TRP A N 1
ATOM 706 C CA . TRP A 1 89 ? 4.831 2.969 -15.078 1.00 94.75 89 TRP A CA 1
ATOM 707 C C . TRP A 1 89 ? 6.110 2.828 -15.907 1.00 94.75 89 TRP A C 1
ATOM 709 O O . TRP A 1 89 ? 6.355 1.768 -16.479 1.00 94.75 89 TRP A O 1
ATOM 719 N N . LYS A 1 90 ? 6.960 3.863 -15.932 1.00 93.12 90 LYS A N 1
ATOM 720 C CA . LYS A 1 90 ? 8.259 3.815 -16.614 1.00 93.12 90 LYS A CA 1
ATOM 721 C C . LYS A 1 90 ? 9.262 2.891 -15.915 1.00 93.12 90 LYS A C 1
ATOM 723 O O . LYS A 1 90 ? 10.026 2.213 -16.596 1.00 93.12 90 LYS A O 1
ATOM 728 N N . ASN A 1 91 ? 9.278 2.872 -14.579 1.00 92.12 91 ASN A N 1
ATOM 729 C CA . ASN A 1 91 ? 10.366 2.261 -13.805 1.00 92.12 91 ASN A CA 1
ATOM 730 C C . ASN A 1 91 ? 9.964 1.009 -13.007 1.00 92.12 91 ASN A C 1
ATOM 732 O O . ASN A 1 91 ? 10.828 0.402 -12.371 1.00 92.12 91 ASN A O 1
ATOM 736 N N . ARG A 1 92 ? 8.687 0.600 -13.024 1.00 90.06 92 ARG A N 1
ATOM 737 C CA . ARG A 1 92 ? 8.154 -0.511 -12.209 1.00 90.06 92 ARG A CA 1
ATOM 738 C C . ARG A 1 92 ? 8.963 -1.811 -12.321 1.00 90.06 92 ARG A C 1
ATOM 740 O O . ARG A 1 92 ? 9.058 -2.539 -11.337 1.00 90.06 92 ARG A O 1
ATOM 747 N N . LEU A 1 93 ? 9.576 -2.071 -13.475 1.00 87.75 93 LEU A N 1
ATOM 748 C CA . LEU A 1 93 ? 10.360 -3.281 -13.754 1.00 87.75 93 LEU A CA 1
ATOM 749 C C . LEU A 1 93 ? 11.685 -3.364 -12.964 1.00 87.75 93 LEU A C 1
ATOM 751 O O . LEU A 1 93 ? 12.211 -4.456 -12.770 1.00 87.75 93 LEU A O 1
ATOM 755 N N . TYR A 1 94 ? 12.225 -2.239 -12.475 1.00 83.94 94 TYR A N 1
ATOM 756 C CA . TYR A 1 94 ? 13.587 -2.178 -11.919 1.00 83.94 94 TYR A CA 1
ATOM 757 C C . TYR A 1 94 ? 13.658 -2.233 -10.381 1.00 83.94 94 TYR A C 1
ATOM 759 O O . TYR A 1 94 ? 14.703 -2.561 -9.825 1.00 83.94 94 TYR A O 1
ATOM 767 N N . GLY A 1 95 ? 12.565 -1.929 -9.671 1.00 79.38 95 GLY A N 1
ATOM 768 C CA . GLY A 1 95 ? 12.600 -1.679 -8.220 1.00 79.38 95 GLY A CA 1
ATOM 769 C C . GLY A 1 95 ? 12.366 -2.887 -7.306 1.00 79.38 95 GLY A C 1
ATOM 770 O O . GLY A 1 95 ? 12.674 -2.801 -6.121 1.00 79.38 95 GLY A O 1
ATOM 771 N N . CYS A 1 96 ? 11.810 -3.989 -7.829 1.00 93.06 96 CYS A N 1
ATOM 772 C CA . CYS A 1 96 ? 11.378 -5.186 -7.082 1.00 93.06 96 CYS A CA 1
ATOM 773 C C . CYS A 1 96 ? 10.994 -4.926 -5.601 1.00 93.06 96 CYS A C 1
ATOM 775 O O . CYS A 1 96 ? 11.677 -5.445 -4.706 1.00 93.06 96 CYS A O 1
ATOM 777 N N . PRO A 1 97 ? 9.966 -4.098 -5.321 1.00 97.38 97 PRO A N 1
ATOM 778 C CA . PRO A 1 97 ? 9.657 -3.652 -3.964 1.00 97.38 97 PRO A CA 1
ATOM 779 C C . PRO A 1 97 ? 9.160 -4.797 -3.084 1.00 97.38 97 PRO A C 1
ATOM 781 O O . PRO A 1 97 ? 8.716 -5.835 -3.575 1.00 97.38 97 PRO A O 1
ATOM 784 N N . ILE A 1 98 ? 9.226 -4.606 -1.771 1.00 98.38 98 ILE A N 1
ATOM 785 C CA . ILE A 1 98 ? 8.735 -5.569 -0.782 1.00 98.38 98 ILE A CA 1
ATOM 786 C C . ILE A 1 98 ? 7.364 -5.107 -0.297 1.00 98.38 98 ILE A C 1
ATOM 788 O O . ILE A 1 98 ? 7.176 -3.923 -0.047 1.00 98.38 98 ILE A O 1
ATOM 792 N N . TYR A 1 99 ? 6.423 -6.038 -0.171 1.00 98.44 99 TYR A N 1
ATOM 793 C CA . TYR A 1 99 ? 5.048 -5.774 0.230 1.00 98.44 99 TYR A CA 1
ATOM 794 C C . TYR A 1 99 ? 4.657 -6.643 1.432 1.00 98.44 99 TYR A C 1
ATOM 796 O O . TYR A 1 99 ? 4.748 -7.870 1.369 1.00 98.44 99 TYR A O 1
ATOM 804 N N . GLY A 1 100 ? 4.246 -6.010 2.534 1.00 98.19 100 GLY A N 1
ATOM 805 C CA . GLY A 1 100 ? 3.708 -6.677 3.727 1.00 98.19 100 GLY A CA 1
ATOM 806 C C . GLY A 1 100 ? 2.203 -6.915 3.617 1.00 98.19 100 GLY A C 1
ATOM 807 O O . GLY A 1 100 ? 1.429 -6.223 4.270 1.00 98.19 100 GLY A O 1
ATOM 808 N N . ALA A 1 101 ? 1.802 -7.834 2.741 1.00 97.56 101 ALA A N 1
ATOM 809 C CA . ALA A 1 101 ? 0.401 -8.160 2.471 1.00 97.56 101 ALA A CA 1
ATOM 810 C C . ALA A 1 101 ? -0.118 -9.317 3.336 1.00 97.56 101 ALA A C 1
ATOM 812 O O . ALA A 1 101 ? 0.663 -10.021 3.975 1.00 97.56 101 ALA A O 1
ATOM 813 N N . ASP A 1 102 ? -1.437 -9.521 3.296 1.00 96.19 102 ASP A N 1
ATOM 814 C CA . ASP A 1 102 ? -2.127 -10.709 3.817 1.00 96.19 102 ASP A CA 1
ATOM 815 C C . ASP A 1 102 ? -1.886 -10.978 5.317 1.00 96.19 102 ASP A C 1
ATOM 817 O O . ASP A 1 102 ? -1.842 -12.119 5.778 1.00 96.19 102 ASP A O 1
ATOM 821 N N . ILE A 1 103 ? -1.734 -9.903 6.097 1.00 97.25 103 ILE A N 1
ATOM 822 C CA . ILE A 1 103 ? -1.569 -9.954 7.553 1.00 97.25 103 ILE A CA 1
ATOM 823 C C . ILE A 1 103 ? -2.954 -9.994 8.200 1.00 97.25 103 ILE A C 1
ATOM 825 O O . ILE A 1 103 ? -3.738 -9.057 8.066 1.00 97.25 103 ILE A O 1
ATOM 829 N N . SER A 1 104 ? -3.252 -11.072 8.924 1.00 97.38 104 SER A N 1
ATOM 830 C CA . SER A 1 104 ? -4.482 -11.164 9.716 1.00 97.38 104 SER A CA 1
ATOM 831 C C . SER A 1 104 ? -4.411 -10.227 10.924 1.00 97.38 104 SER A C 1
ATOM 833 O O . SER A 1 104 ? -3.473 -10.309 11.714 1.00 97.38 104 SER A O 1
ATOM 835 N N . GLY A 1 105 ? -5.404 -9.351 11.076 1.00 95.38 105 GLY A N 1
ATOM 836 C CA . GLY A 1 105 ? -5.501 -8.413 12.193 1.00 95.38 105 GLY A CA 1
ATOM 837 C C . GLY A 1 105 ? -6.421 -7.231 11.886 1.00 95.38 105 GLY A C 1
ATOM 838 O O . GLY A 1 105 ? -6.933 -7.099 10.776 1.00 95.38 105 GLY A O 1
ATOM 839 N N . SER A 1 106 ? -6.616 -6.362 12.876 1.00 96.50 106 SER A N 1
ATOM 840 C CA . SER A 1 106 ? -7.318 -5.084 12.736 1.00 96.50 106 SER A CA 1
ATOM 841 C C . SER A 1 106 ? -6.542 -3.996 13.470 1.00 96.50 106 SER A C 1
ATOM 843 O O . SER A 1 106 ? -5.919 -4.260 14.496 1.00 96.50 106 SER A O 1
ATOM 845 N N . LEU A 1 107 ? -6.576 -2.776 12.936 1.00 97.31 107 LEU A N 1
ATOM 846 C CA . LEU A 1 107 ? -6.034 -1.589 13.600 1.00 97.31 107 LEU A CA 1
ATOM 847 C C . LEU A 1 107 ? -7.129 -0.680 14.172 1.00 97.31 107 LEU A C 1
ATOM 849 O O . LEU A 1 107 ? -6.774 0.359 14.718 1.00 97.31 107 LEU A O 1
ATOM 853 N N . PHE A 1 108 ? -8.407 -1.038 14.031 1.00 97.06 108 PHE A N 1
ATOM 854 C CA . PHE A 1 108 ? -9.521 -0.298 14.629 1.00 97.06 108 PHE A CA 1
ATOM 855 C C . PHE A 1 108 ? -9.569 -0.526 16.141 1.00 97.06 108 PHE A C 1
ATOM 857 O O . PHE A 1 108 ? -9.371 -1.656 16.589 1.00 97.06 108 PHE A O 1
ATOM 864 N N . ASP A 1 109 ? -9.862 0.527 16.903 1.00 95.06 109 ASP A N 1
ATOM 865 C CA . ASP A 1 109 ? -10.112 0.399 18.339 1.00 95.06 109 ASP A CA 1
ATOM 866 C C . ASP A 1 109 ? -11.456 -0.314 18.573 1.00 95.06 109 ASP A C 1
ATOM 868 O O . ASP A 1 109 ? -12.415 -0.140 17.821 1.00 95.06 109 ASP A O 1
ATOM 872 N N . GLU A 1 110 ? -11.572 -1.082 19.658 1.00 93.19 110 GLU A N 1
AT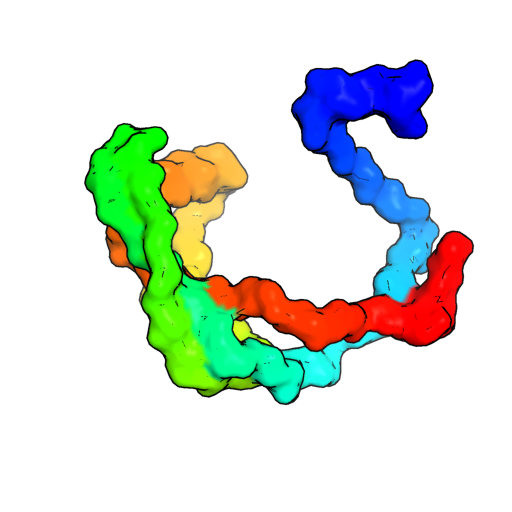OM 873 C CA . GLU A 1 110 ? -12.838 -1.753 20.015 1.00 93.19 110 GLU A CA 1
ATOM 874 C C . GLU A 1 110 ? -13.987 -0.755 20.231 1.00 93.19 110 GLU A C 1
ATOM 876 O O . GLU A 1 110 ? -15.152 -1.061 19.988 1.00 93.19 110 GLU A O 1
ATOM 881 N N . ASN A 1 111 ? -13.646 0.465 20.653 1.00 91.06 111 ASN A N 1
ATOM 882 C CA . ASN A 1 111 ? -14.592 1.538 20.941 1.00 91.06 111 ASN A CA 1
ATOM 883 C C . ASN A 1 111 ? -14.887 2.440 19.731 1.00 91.06 111 ASN A C 1
ATOM 885 O O . ASN A 1 111 ? -15.564 3.461 19.895 1.00 91.06 111 ASN A O 1
ATOM 889 N N . THR A 1 112 ? -14.383 2.121 18.531 1.00 88.88 112 THR A N 1
ATOM 890 C CA . THR A 1 112 ? -14.690 2.903 17.328 1.00 88.88 112 THR A CA 1
ATOM 891 C C . THR A 1 112 ? -16.186 2.850 17.049 1.00 88.88 112 THR A C 1
ATOM 893 O O . THR A 1 112 ? -16.749 1.807 16.718 1.00 88.88 112 THR A O 1
ATOM 896 N N . LYS A 1 113 ? -16.842 4.003 17.180 1.00 76.06 113 LYS A N 1
ATOM 897 C CA . LYS A 1 113 ? -18.281 4.132 16.951 1.00 76.06 113 LYS A CA 1
ATOM 898 C C . LYS A 1 113 ? -18.591 4.144 15.451 1.00 76.06 113 LYS A C 1
ATOM 900 O O . LYS A 1 113 ? -17.830 4.714 14.661 1.00 76.06 113 LYS A O 1
ATOM 905 N N . GLN A 1 114 ? -19.705 3.501 15.098 1.00 61.03 114 GLN A N 1
ATOM 906 C CA . GLN A 1 114 ? -20.339 3.611 13.780 1.00 61.03 114 GLN A CA 1
ATOM 907 C C . GLN A 1 114 ? -20.957 4.994 13.584 1.00 61.03 114 GLN A C 1
ATOM 909 O O . GLN A 1 114 ? -21.457 5.562 14.584 1.00 61.03 114 GLN A O 1
#